Protein AF-A0A5N6T404-F1 (afdb_monomer_lite)

Organism: Aspergillus pseudotamarii (NCBI:txid132259)

Secondary structure (DSSP, 8-state):
-PPP--S-SEEEEEETTEEEEEEEEEEEEEE-TT---SSSEEEEEEEEEEE-SEEE-TT-EEEEEEEEEEE-TTEEEE-PPPPPPP--STTPPPPPPPPP-EEEEEEEE--HHHHHTEEEE-PPPPPPPPPP--STTPPPPPPPPPPPPPP-

Radius of gyration: 20.16 Å; chains: 1; bounding box: 41×34×70 Å

pLDDT: mean 90.78, std 12.77, range [38.38, 98.25]

Sequence (152 aa):
MPAHIPSGTFQQHTINDVLLILNASDETYSINEKFGFSTSVGLVYVEKLKLEGSITLRGKKLGIFCTEVDIAPDTTIDVSGTQGEPGLGEGTDGGDGGNAGELWMFVQRATASSLESLHIRAYGGDGGRGGDATASSGTGGKGGNGGNGGIK

Structure (mmCIF, N/CA/C/O backbone):
data_AF-A0A5N6T404-F1
#
_entry.id   AF-A0A5N6T404-F1
#
loop_
_atom_site.group_PDB
_atom_site.id
_atom_sit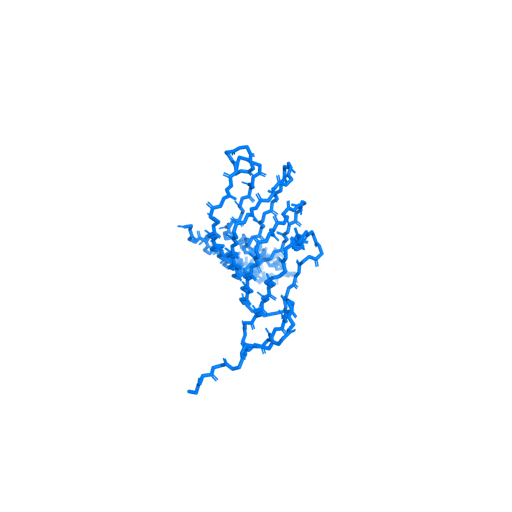e.type_symbol
_atom_site.label_atom_id
_atom_site.label_alt_id
_atom_site.label_comp_id
_atom_site.label_asym_id
_atom_site.label_entity_id
_atom_site.label_seq_id
_atom_site.pdbx_PDB_ins_code
_atom_site.Cartn_x
_atom_site.Cartn_y
_atom_site.Cartn_z
_atom_site.occupancy
_atom_site.B_iso_or_equiv
_atom_site.auth_seq_id
_atom_site.auth_comp_id
_atom_site.auth_asym_id
_atom_site.auth_atom_id
_atom_site.pdbx_PDB_model_num
ATOM 1 N N . MET A 1 1 ? 6.420 -23.937 21.367 1.00 39.28 1 MET A N 1
ATOM 2 C CA . MET A 1 1 ? 6.758 -23.032 22.487 1.00 39.28 1 MET A CA 1
ATOM 3 C C . MET A 1 1 ? 5.635 -22.013 22.593 1.00 39.28 1 MET A C 1
ATOM 5 O O . MET A 1 1 ? 5.251 -21.515 21.541 1.00 39.28 1 MET A O 1
ATOM 9 N N . PRO A 1 2 ? 5.055 -21.745 23.771 1.00 38.38 2 PRO A N 1
ATOM 10 C CA . PRO A 1 2 ? 4.049 -20.699 23.884 1.00 38.38 2 PRO A CA 1
ATOM 11 C C . PRO A 1 2 ? 4.741 -19.343 23.726 1.00 38.38 2 PRO A C 1
ATOM 13 O O . PRO A 1 2 ? 5.737 -19.074 24.397 1.00 38.38 2 PRO A O 1
ATOM 16 N N . ALA A 1 3 ? 4.251 -18.523 22.797 1.00 43.41 3 ALA A N 1
ATOM 17 C CA . ALA A 1 3 ? 4.722 -17.158 22.633 1.00 43.41 3 ALA A CA 1
ATOM 18 C C . ALA A 1 3 ? 4.377 -16.379 23.909 1.00 43.41 3 ALA A C 1
ATOM 20 O O . ALA A 1 3 ? 3.210 -16.267 24.283 1.00 43.41 3 ALA A O 1
ATOM 21 N N . HIS A 1 4 ? 5.404 -15.891 24.602 1.00 44.62 4 HIS A N 1
ATOM 22 C CA . HIS A 1 4 ? 5.250 -14.882 25.641 1.00 44.62 4 HIS A CA 1
ATOM 23 C C . HIS A 1 4 ? 4.532 -13.693 25.002 1.00 44.62 4 HIS A C 1
ATOM 25 O O . HIS A 1 4 ? 5.067 -13.151 24.043 1.00 44.62 4 HIS A O 1
ATOM 31 N N . ILE A 1 5 ? 3.329 -13.343 25.471 1.00 50.69 5 ILE A N 1
ATOM 32 C CA . ILE A 1 5 ? 2.644 -12.106 25.077 1.00 50.69 5 ILE A CA 1
ATOM 33 C C . ILE A 1 5 ? 3.256 -11.001 25.947 1.00 50.69 5 ILE A C 1
ATOM 35 O O . ILE A 1 5 ? 3.019 -11.004 27.158 1.00 50.69 5 ILE A O 1
ATOM 39 N N . PRO A 1 6 ? 4.100 -10.112 25.395 1.00 52.53 6 PRO A N 1
ATOM 40 C CA . PRO A 1 6 ? 4.802 -9.126 26.210 1.00 52.53 6 PRO A CA 1
ATOM 41 C C . PRO A 1 6 ? 3.832 -8.087 26.781 1.00 52.53 6 PRO A C 1
ATOM 43 O O . PRO A 1 6 ? 2.830 -7.748 26.157 1.00 52.53 6 PRO A O 1
ATOM 46 N N . SER A 1 7 ? 4.158 -7.545 27.954 1.00 51.84 7 SER A N 1
ATOM 47 C CA . SER A 1 7 ? 3.341 -6.610 28.745 1.00 51.84 7 SER A CA 1
ATOM 48 C C . SER A 1 7 ? 3.250 -5.179 28.181 1.00 51.84 7 SER A C 1
ATOM 50 O O . SER A 1 7 ? 3.038 -4.233 28.937 1.00 51.84 7 SER A O 1
ATOM 52 N N . GLY A 1 8 ? 3.457 -5.000 26.876 1.00 59.31 8 GLY A N 1
ATOM 53 C CA . GLY A 1 8 ? 3.301 -3.726 26.176 1.00 59.31 8 GLY A CA 1
ATOM 54 C C . GLY A 1 8 ? 2.046 -3.757 25.316 1.00 59.31 8 GLY A C 1
ATOM 55 O O . GLY A 1 8 ? 1.836 -4.724 24.584 1.00 59.31 8 GLY A O 1
ATOM 56 N N . THR A 1 9 ? 1.228 -2.707 25.394 1.00 79.69 9 THR A N 1
ATOM 57 C CA . THR A 1 9 ? 0.026 -2.582 24.563 1.00 79.69 9 THR A CA 1
ATOM 58 C C . THR A 1 9 ? 0.369 -2.414 23.086 1.00 79.69 9 THR A C 1
ATOM 60 O O . THR A 1 9 ? -0.395 -2.890 22.264 1.00 79.69 9 THR A O 1
ATOM 63 N N . PHE A 1 10 ? 1.533 -1.846 22.747 1.00 89.31 10 PHE A N 1
ATOM 64 C CA . PHE A 1 10 ? 2.037 -1.723 21.377 1.00 89.31 10 PHE A CA 1
ATOM 65 C C . PHE A 1 10 ? 3.341 -2.500 21.171 1.00 89.31 10 PHE A C 1
ATOM 67 O O . PHE A 1 10 ? 4.270 -2.398 21.977 1.00 89.31 10 PHE A O 1
ATOM 74 N N . GLN A 1 11 ? 3.438 -3.229 20.060 1.00 90.94 11 GLN A N 1
ATOM 75 C CA . GLN A 1 11 ? 4.647 -3.912 19.614 1.00 90.94 11 GLN A CA 1
ATOM 76 C C . GLN A 1 11 ? 4.786 -3.874 18.100 1.00 90.94 11 GLN A C 1
ATOM 78 O O . GLN A 1 11 ? 3.810 -3.961 17.358 1.00 90.94 11 GLN A O 1
ATOM 83 N N . GLN A 1 12 ? 6.037 -3.830 17.658 1.00 93.81 12 GLN A N 1
ATOM 84 C CA . GLN A 1 12 ? 6.406 -3.916 16.258 1.00 93.81 12 GLN A CA 1
ATOM 85 C C . GLN A 1 12 ? 7.564 -4.898 16.111 1.00 93.81 12 GLN A C 1
ATOM 87 O O . GLN A 1 12 ? 8.596 -4.748 16.764 1.00 93.81 12 GLN A O 1
ATOM 92 N N . HIS A 1 13 ? 7.394 -5.887 15.239 1.00 94.94 13 HIS A N 1
ATOM 93 C CA . HIS A 1 13 ? 8.398 -6.907 14.956 1.00 94.94 13 HIS A CA 1
ATOM 94 C C . HIS A 1 13 ? 8.581 -7.049 13.455 1.00 94.94 13 HIS A C 1
ATOM 96 O O . HIS A 1 13 ? 7.607 -7.072 12.709 1.00 94.94 13 HIS A O 1
ATOM 102 N N . THR A 1 14 ? 9.823 -7.212 13.020 1.00 96.56 14 THR A N 1
ATOM 103 C CA . THR A 1 14 ? 10.121 -7.657 11.660 1.00 96.56 14 THR A CA 1
ATOM 104 C C . THR A 1 14 ? 10.608 -9.093 11.739 1.00 96.56 14 THR A C 1
ATOM 106 O O . THR A 1 14 ? 11.612 -9.371 12.394 1.00 96.56 14 THR A O 1
ATOM 109 N N . ILE A 1 15 ? 9.889 -10.009 11.095 1.00 93.00 15 ILE A N 1
ATOM 110 C CA . ILE A 1 15 ? 10.236 -11.430 11.050 1.00 93.00 15 ILE A CA 1
ATOM 111 C C . ILE A 1 15 ? 10.321 -11.828 9.583 1.00 93.00 15 ILE A C 1
ATOM 113 O O . ILE A 1 15 ? 9.317 -11.827 8.873 1.00 93.00 15 ILE A O 1
ATOM 117 N N . ASN A 1 16 ? 11.525 -12.183 9.133 1.00 94.06 16 ASN A N 1
ATOM 118 C CA . ASN A 1 16 ? 11.824 -12.388 7.716 1.00 94.06 16 ASN A CA 1
ATOM 119 C C . ASN A 1 16 ? 11.414 -11.149 6.898 1.00 94.06 16 ASN A C 1
ATOM 121 O O . ASN A 1 16 ? 11.849 -10.040 7.193 1.00 94.06 16 ASN A O 1
ATOM 125 N N . ASP A 1 17 ? 10.553 -11.342 5.903 1.00 96.62 17 ASP A N 1
ATOM 126 C CA . ASP A 1 17 ? 10.040 -10.305 5.012 1.00 96.62 17 ASP A CA 1
ATOM 127 C C . ASP A 1 17 ? 8.604 -9.873 5.378 1.00 96.62 17 ASP A C 1
ATOM 129 O O . ASP A 1 17 ? 7.768 -9.570 4.522 1.00 96.62 17 ASP A O 1
ATOM 133 N N . VAL A 1 18 ? 8.299 -9.891 6.680 1.00 97.81 18 VAL A N 1
ATOM 134 C CA . VAL A 1 18 ? 7.002 -9.502 7.245 1.00 97.81 18 VAL A CA 1
ATOM 135 C C . VAL A 1 18 ? 7.209 -8.500 8.375 1.00 97.81 18 VAL A C 1
ATOM 137 O O . VAL A 1 18 ? 7.925 -8.776 9.339 1.00 97.81 18 VAL A O 1
ATOM 140 N N . LEU A 1 19 ? 6.540 -7.354 8.276 1.00 98.06 19 LEU A N 1
ATOM 141 C CA . LEU A 1 19 ? 6.331 -6.433 9.383 1.00 98.06 19 LEU A CA 1
ATOM 142 C C . LEU A 1 19 ? 5.052 -6.841 10.116 1.00 98.06 19 LEU A C 1
ATOM 144 O O . LEU A 1 19 ? 3.993 -6.939 9.503 1.00 98.06 19 LEU A O 1
ATOM 148 N N . LEU A 1 20 ? 5.143 -7.044 11.424 1.00 97.44 20 LEU A N 1
ATOM 149 C CA . LEU A 1 20 ? 4.020 -7.313 12.310 1.00 97.44 20 LEU A CA 1
ATOM 150 C C . LEU A 1 20 ? 3.861 -6.150 13.292 1.00 97.44 20 LEU A C 1
ATOM 152 O O . LEU A 1 20 ? 4.782 -5.851 14.051 1.00 97.44 20 LEU A O 1
ATOM 156 N N . ILE A 1 21 ? 2.686 -5.529 13.295 1.00 96.25 21 ILE A N 1
ATOM 157 C CA . ILE A 1 21 ? 2.284 -4.483 14.236 1.00 96.25 21 ILE A CA 1
ATOM 158 C C . ILE A 1 21 ? 1.145 -5.034 15.087 1.00 96.25 21 ILE A C 1
ATOM 160 O O . ILE A 1 21 ? 0.123 -5.463 14.553 1.00 96.25 21 ILE A O 1
ATOM 164 N N . LEU A 1 22 ? 1.327 -5.020 16.404 1.00 95.12 22 LEU A N 1
ATOM 165 C CA . LEU A 1 22 ? 0.333 -5.434 17.388 1.00 95.12 22 LEU A CA 1
ATOM 166 C C . LEU A 1 22 ? 0.026 -4.234 18.287 1.00 95.12 22 LEU A C 1
ATOM 168 O O . LEU A 1 22 ? 0.940 -3.717 18.926 1.00 95.12 22 LEU A O 1
ATOM 172 N N . ASN A 1 23 ? -1.230 -3.798 18.358 1.00 91.94 23 ASN A N 1
ATOM 173 C CA . ASN A 1 23 ? -1.674 -2.785 19.312 1.00 91.94 23 ASN A CA 1
ATOM 174 C C . ASN A 1 23 ? -2.960 -3.206 20.037 1.00 91.94 23 ASN A C 1
ATOM 176 O O . ASN A 1 23 ? -4.061 -3.042 19.522 1.00 91.94 23 ASN A O 1
ATOM 180 N N . ALA A 1 24 ? -2.814 -3.719 21.252 1.00 87.94 24 ALA A N 1
ATOM 181 C CA . ALA A 1 24 ? -3.915 -4.088 22.133 1.00 87.94 24 ALA A CA 1
ATOM 182 C C . ALA A 1 24 ? -4.382 -2.928 23.041 1.00 87.94 24 ALA A C 1
ATOM 184 O O . ALA A 1 24 ? -5.097 -3.176 24.010 1.00 87.94 24 ALA A O 1
ATOM 185 N N . SER A 1 25 ? -3.941 -1.681 22.810 1.00 87.12 25 SER A N 1
ATOM 186 C CA . SER A 1 25 ? -4.469 -0.530 23.555 1.00 87.12 25 SER A CA 1
ATOM 187 C C . SER A 1 25 ? -5.859 -0.124 23.062 1.00 87.12 25 SER A C 1
ATOM 189 O O . SER A 1 25 ? -6.205 -0.312 21.899 1.00 87.12 25 SER A O 1
ATOM 191 N N . ASP A 1 26 ? -6.624 0.537 23.933 1.00 84.75 26 ASP A N 1
ATOM 192 C CA . ASP A 1 26 ? -7.871 1.220 23.560 1.00 84.75 26 ASP A CA 1
ATOM 193 C C . ASP A 1 26 ? -7.640 2.533 22.787 1.00 84.75 26 ASP A C 1
ATOM 195 O O . ASP A 1 26 ? -8.610 3.219 22.429 1.00 84.75 26 ASP A O 1
ATOM 199 N N . GLU A 1 27 ? -6.377 2.911 22.562 1.00 88.88 27 GLU A N 1
ATOM 200 C CA . GLU A 1 27 ? -6.002 4.100 21.804 1.00 88.88 27 GLU A CA 1
ATOM 201 C C . GLU A 1 27 ? -6.101 3.833 20.303 1.00 88.88 27 GLU A C 1
ATOM 203 O O . GLU A 1 27 ? -5.850 2.735 19.809 1.00 88.88 27 GLU A O 1
ATOM 208 N N . THR A 1 28 ? -6.459 4.870 19.553 1.00 92.94 28 THR A N 1
ATOM 209 C CA . THR A 1 28 ? -6.589 4.767 18.100 1.00 92.94 28 THR A CA 1
ATOM 210 C C . THR A 1 28 ? -5.216 4.720 17.440 1.00 92.94 28 THR A C 1
ATOM 212 O O . THR A 1 28 ? -4.448 5.679 17.511 1.00 92.94 28 THR A O 1
ATOM 215 N N . TYR A 1 29 ? -4.924 3.626 16.744 1.00 95.50 29 TYR A N 1
ATOM 216 C CA . TYR A 1 29 ? -3.768 3.535 15.861 1.00 95.50 29 TYR A CA 1
ATOM 217 C C . TYR A 1 29 ? -4.091 4.210 14.526 1.00 95.50 29 TYR A C 1
ATOM 219 O O . TYR A 1 29 ? -5.139 3.942 13.948 1.00 95.50 29 TYR A O 1
ATOM 227 N N . SER A 1 30 ? -3.218 5.086 14.029 1.00 95.94 30 SER A N 1
ATOM 228 C CA . SER A 1 30 ? -3.461 5.823 12.780 1.00 95.94 30 SER A CA 1
ATOM 229 C C . SER A 1 30 ? -2.545 5.332 11.662 1.00 95.94 30 SER A C 1
ATOM 231 O O . SER A 1 30 ? -1.327 5.274 11.836 1.00 9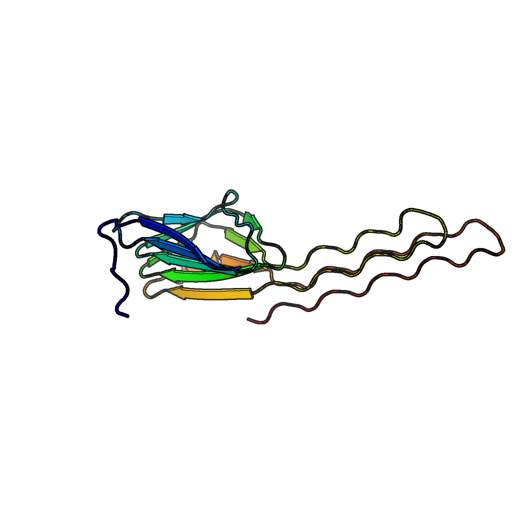5.94 30 SER A O 1
ATOM 233 N N . ILE A 1 31 ? -3.129 5.020 10.506 1.00 97.31 31 ILE A N 1
ATOM 234 C CA . ILE A 1 31 ? -2.420 4.759 9.250 1.00 97.31 31 ILE A CA 1
ATOM 235 C C . ILE A 1 31 ? -2.778 5.888 8.283 1.00 97.31 31 ILE A C 1
ATOM 237 O O . ILE A 1 31 ? -3.952 6.117 7.995 1.00 97.31 31 ILE A O 1
ATOM 241 N N . ASN A 1 32 ? -1.753 6.574 7.783 1.00 97.19 32 ASN A N 1
ATOM 242 C CA . ASN A 1 32 ? -1.890 7.706 6.871 1.00 97.19 32 ASN A CA 1
ATOM 243 C C . ASN A 1 32 ? -0.788 7.719 5.804 1.00 97.19 32 ASN A C 1
ATOM 245 O O . ASN A 1 32 ? -0.065 6.734 5.649 1.00 97.19 32 ASN A O 1
ATOM 249 N N . GLU A 1 33 ? -0.621 8.822 5.074 1.00 96.19 33 GLU A N 1
ATOM 250 C CA . GLU A 1 33 ? 0.353 8.947 3.982 1.00 96.19 33 GLU A CA 1
ATOM 251 C C . GLU A 1 33 ? 1.815 8.705 4.401 1.00 96.19 33 GLU A C 1
ATOM 253 O O . GLU A 1 33 ? 2.671 8.465 3.551 1.00 96.19 33 GLU A O 1
ATOM 258 N N . LYS A 1 34 ? 2.115 8.751 5.705 1.00 96.19 34 LYS A N 1
ATOM 259 C CA . LYS A 1 34 ? 3.451 8.472 6.252 1.00 96.19 34 LYS A CA 1
ATOM 260 C C . LYS A 1 34 ? 3.662 6.997 6.576 1.00 96.19 34 LYS A C 1
ATOM 262 O O . LYS A 1 34 ? 4.785 6.600 6.887 1.00 96.19 34 LYS A O 1
ATOM 267 N N . PHE A 1 35 ? 2.604 6.191 6.549 1.00 96.62 35 PHE A N 1
ATOM 268 C CA . PHE A 1 35 ? 2.703 4.769 6.814 1.00 96.62 35 PHE A CA 1
ATOM 269 C C . PHE A 1 35 ? 3.399 4.060 5.652 1.00 96.62 35 PHE A C 1
ATOM 271 O O . PHE A 1 35 ? 2.968 4.120 4.502 1.00 96.62 35 PHE A O 1
ATOM 278 N N . GLY A 1 36 ? 4.468 3.343 5.975 1.00 95.62 36 GLY A N 1
ATOM 279 C CA . GLY A 1 36 ? 5.238 2.568 5.020 1.00 95.62 36 GLY A CA 1
ATOM 280 C C . GLY A 1 36 ? 6.101 1.540 5.732 1.00 95.62 36 GLY A C 1
ATOM 281 O O . GLY A 1 36 ? 6.399 1.663 6.920 1.00 95.62 36 GLY A O 1
ATOM 282 N N . PHE A 1 37 ? 6.499 0.508 4.998 1.00 96.88 37 PHE A N 1
ATOM 283 C CA . PHE A 1 37 ? 7.352 -0.554 5.514 1.00 96.88 37 PHE A CA 1
ATOM 284 C C . PHE A 1 37 ? 8.269 -1.101 4.422 1.00 96.88 37 PHE A C 1
ATOM 286 O O . PHE A 1 37 ? 7.918 -1.121 3.239 1.00 96.88 37 PHE A O 1
ATOM 293 N N . SER A 1 38 ? 9.472 -1.523 4.812 1.00 96.06 38 SER A N 1
ATOM 294 C CA . SER A 1 38 ? 10.488 -2.019 3.877 1.00 96.06 38 SER A CA 1
ATOM 295 C C . SER A 1 38 ? 10.220 -3.448 3.407 1.00 96.06 38 SER A C 1
ATOM 297 O O . SER A 1 38 ? 10.570 -3.775 2.277 1.00 96.06 38 SER A O 1
ATOM 299 N N . THR A 1 39 ? 9.547 -4.261 4.221 1.00 97.62 39 THR A N 1
ATOM 300 C CA . THR A 1 39 ? 9.188 -5.653 3.918 1.00 97.62 39 THR A CA 1
ATOM 301 C C . THR A 1 39 ? 8.173 -5.777 2.778 1.00 97.62 39 THR A C 1
ATOM 303 O O . THR A 1 39 ? 7.502 -4.805 2.413 1.00 97.62 39 THR A O 1
ATOM 306 N N . SER A 1 40 ? 8.023 -6.972 2.206 1.00 97.06 40 SER A N 1
ATOM 307 C CA . SER A 1 40 ? 6.983 -7.254 1.204 1.00 97.06 40 SER A CA 1
ATOM 308 C C . SER A 1 40 ? 5.583 -7.334 1.812 1.00 97.06 40 SER A C 1
ATOM 310 O O . SER A 1 40 ? 4.604 -7.012 1.136 1.00 97.06 40 SER A O 1
ATOM 312 N N . VAL A 1 41 ? 5.477 -7.736 3.084 1.00 98.25 41 VAL A N 1
ATOM 313 C CA . VAL A 1 41 ? 4.202 -7.876 3.803 1.00 98.25 41 VAL A CA 1
ATOM 314 C C . VAL A 1 41 ? 4.196 -7.014 5.063 1.00 98.25 41 VAL A C 1
ATOM 316 O O . VAL A 1 41 ? 5.176 -6.998 5.810 1.00 98.25 41 VAL A O 1
ATOM 319 N N . GLY A 1 42 ? 3.084 -6.330 5.315 1.00 98.25 42 GLY A N 1
ATOM 320 C CA . GLY A 1 42 ? 2.772 -5.669 6.578 1.00 98.25 42 GLY A CA 1
ATOM 321 C C . GLY A 1 42 ? 1.464 -6.212 7.141 1.00 98.25 42 GLY A C 1
ATOM 322 O O . GLY A 1 42 ? 0.466 -6.260 6.430 1.00 98.25 42 GLY A O 1
ATOM 323 N N . LEU A 1 43 ? 1.459 -6.634 8.401 1.00 98.25 43 LEU A N 1
ATOM 324 C CA . LEU A 1 43 ? 0.278 -7.115 9.111 1.00 98.25 43 LEU A CA 1
ATOM 325 C C . LEU A 1 43 ? 0.035 -6.231 10.332 1.00 98.25 43 LEU A C 1
ATOM 327 O O . LEU A 1 43 ? 0.907 -6.096 11.189 1.00 98.25 43 LEU A O 1
ATOM 331 N N . VAL A 1 44 ? -1.153 -5.643 10.406 1.00 98.00 44 VAL A N 1
ATOM 332 C CA . VAL A 1 44 ? -1.563 -4.701 11.443 1.00 98.00 44 VAL A CA 1
ATOM 333 C C . VAL A 1 44 ? -2.731 -5.300 12.215 1.00 98.00 44 VAL A C 1
ATOM 335 O O . VAL A 1 44 ? -3.818 -5.454 11.664 1.00 98.00 44 VAL A O 1
ATOM 338 N N . TYR A 1 45 ? -2.504 -5.628 13.484 1.00 97.19 45 TYR A N 1
ATOM 339 C CA . TYR A 1 45 ? -3.516 -6.124 14.414 1.00 97.19 45 TYR A CA 1
ATOM 340 C C . TYR A 1 45 ? -3.719 -5.095 15.519 1.00 97.19 45 TYR A C 1
ATOM 342 O O . TYR A 1 45 ? -2.832 -4.923 16.356 1.00 97.19 45 TYR A O 1
ATOM 350 N N . VAL A 1 46 ? -4.853 -4.396 15.521 1.00 95.94 46 VAL A N 1
ATOM 351 C CA . VAL A 1 46 ? -5.117 -3.308 16.476 1.00 95.94 46 VAL A CA 1
ATOM 352 C C . VAL A 1 46 ? -6.560 -3.311 16.964 1.00 95.94 46 VAL A C 1
ATOM 354 O O . VAL A 1 46 ? -7.444 -3.717 16.225 1.00 95.94 46 VAL A O 1
ATOM 357 N N . GLU A 1 47 ? -6.849 -2.818 18.166 1.00 94.56 47 GLU A N 1
ATOM 358 C CA . GLU A 1 47 ? -8.249 -2.702 18.609 1.00 94.56 47 GLU A CA 1
ATOM 359 C C . GLU A 1 47 ? -9.000 -1.606 17.840 1.00 94.56 47 GLU A C 1
ATOM 361 O O . GLU A 1 47 ? -10.040 -1.873 17.234 1.00 94.56 47 GLU A O 1
ATOM 366 N N . LYS A 1 48 ? -8.453 -0.384 17.801 1.00 94.75 48 LYS A N 1
ATOM 367 C CA . LYS A 1 48 ? -9.048 0.762 17.097 1.00 94.75 48 LYS A CA 1
ATOM 368 C C . LYS A 1 48 ? -8.105 1.308 16.038 1.00 94.75 48 LYS A C 1
ATOM 370 O O . LYS A 1 48 ? -6.951 1.624 16.333 1.00 94.75 48 LYS A O 1
ATOM 375 N N . LEU A 1 49 ? -8.612 1.464 14.822 1.00 96.56 49 LEU A N 1
ATOM 376 C CA . LEU A 1 49 ? -7.866 1.959 13.674 1.00 96.56 49 LEU A CA 1
ATOM 377 C C . LEU A 1 49 ? -8.500 3.233 13.118 1.00 96.56 49 LEU A C 1
ATOM 379 O O . LEU A 1 49 ? -9.710 3.287 12.923 1.00 96.56 49 LEU A O 1
ATOM 383 N N . LYS A 1 50 ? -7.669 4.217 12.782 1.00 96.88 50 LYS A N 1
ATOM 384 C CA . LYS A 1 50 ? -8.033 5.332 11.913 1.00 96.88 50 LYS A CA 1
ATOM 385 C C . LYS A 1 50 ? -7.261 5.238 10.602 1.00 96.88 50 LYS A C 1
ATOM 387 O O . LYS A 1 50 ? -6.032 5.158 10.615 1.00 96.88 50 LYS A O 1
ATOM 392 N N . LEU A 1 51 ? -7.983 5.258 9.487 1.00 97.69 51 LEU A N 1
ATOM 393 C CA . LEU A 1 51 ? -7.425 5.373 8.142 1.00 97.69 51 LEU A CA 1
ATOM 394 C C . LEU A 1 51 ? -7.686 6.782 7.610 1.00 97.69 51 LEU A C 1
ATOM 396 O O . LEU A 1 51 ? -8.822 7.255 7.655 1.00 97.69 51 LEU A O 1
ATOM 400 N N . GLU A 1 52 ? -6.650 7.451 7.109 1.00 97.38 52 GLU A N 1
ATOM 401 C CA . GLU A 1 52 ? -6.789 8.785 6.524 1.00 97.38 52 GLU A CA 1
ATOM 402 C C . GLU A 1 52 ? -5.796 9.035 5.383 1.00 97.38 52 GLU A C 1
ATOM 404 O O . GLU A 1 52 ? -4.674 8.532 5.383 1.00 97.38 52 GLU A O 1
ATOM 409 N N . GLY A 1 53 ? -6.207 9.838 4.403 1.00 96.81 53 GLY A N 1
ATOM 410 C CA . GLY A 1 53 ? -5.330 10.280 3.319 1.00 96.81 53 GLY A CA 1
ATOM 411 C C . GLY A 1 53 ? -5.028 9.205 2.270 1.00 96.81 53 GLY A C 1
ATOM 412 O O . GLY A 1 53 ? -5.820 8.295 2.023 1.00 96.81 53 GLY A O 1
ATOM 413 N N . SER A 1 54 ? -3.884 9.352 1.594 1.00 97.44 54 SER A N 1
ATOM 414 C CA . SER A 1 54 ? -3.464 8.488 0.482 1.00 97.44 54 SER A CA 1
ATOM 415 C C . SER A 1 54 ? -2.261 7.637 0.884 1.00 97.44 54 SER A C 1
ATOM 417 O O . SER A 1 54 ? -1.116 8.092 0.875 1.00 97.44 54 SER A O 1
ATOM 419 N N . ILE A 1 55 ? -2.528 6.383 1.234 1.00 98.06 55 ILE A N 1
ATOM 420 C CA . ILE A 1 55 ? -1.543 5.404 1.690 1.00 98.06 55 ILE A CA 1
ATOM 421 C C . ILE A 1 55 ? -1.020 4.649 0.466 1.00 98.06 55 ILE A C 1
ATOM 423 O O . ILE A 1 55 ? -1.759 3.896 -0.168 1.00 98.06 55 ILE A O 1
ATOM 427 N N . THR A 1 56 ? 0.253 4.847 0.114 1.00 97.81 56 THR A N 1
ATOM 428 C CA . THR A 1 56 ? 0.863 4.241 -1.084 1.00 97.81 56 THR A CA 1
ATOM 429 C C . THR A 1 56 ? 1.847 3.136 -0.708 1.00 97.81 56 THR A C 1
ATOM 431 O O . THR A 1 56 ? 2.887 3.388 -0.107 1.00 97.81 56 THR A O 1
ATOM 434 N N . LEU A 1 57 ? 1.540 1.906 -1.119 1.00 97.31 57 LEU A N 1
ATOM 435 C CA . LEU A 1 57 ? 2.269 0.679 -0.796 1.00 97.31 57 LEU A CA 1
ATOM 436 C C . LEU A 1 57 ? 2.447 -0.180 -2.059 1.00 97.31 57 LEU A C 1
ATOM 438 O O . LEU A 1 57 ? 2.024 -1.334 -2.111 1.00 97.31 57 LEU A O 1
ATOM 442 N N . ARG A 1 58 ? 3.046 0.404 -3.105 1.00 96.62 58 ARG A N 1
ATOM 443 C CA . ARG A 1 58 ? 3.132 -0.199 -4.448 1.00 96.62 58 ARG A CA 1
ATOM 444 C C . ARG A 1 58 ? 3.662 -1.635 -4.414 1.00 96.62 58 ARG A C 1
ATOM 446 O O . ARG A 1 58 ? 4.751 -1.871 -3.895 1.00 96.62 58 ARG A O 1
ATOM 453 N N . GLY A 1 59 ? 2.894 -2.578 -4.962 1.00 96.19 59 GLY A N 1
ATOM 454 C CA . GLY A 1 59 ? 3.257 -3.999 -5.036 1.00 96.19 59 GLY A CA 1
ATOM 455 C C . GLY A 1 59 ? 3.335 -4.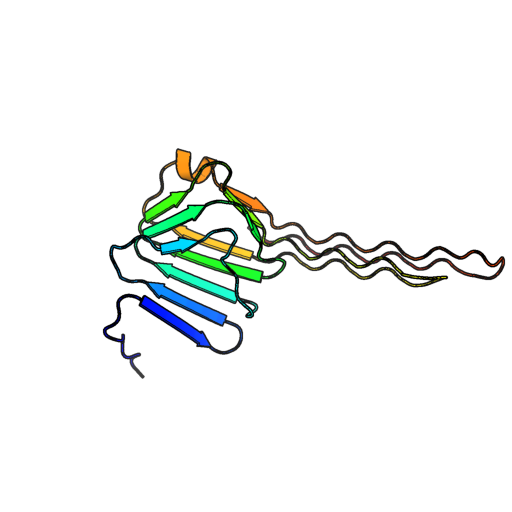740 -3.690 1.00 96.19 59 GLY A C 1
ATOM 456 O O . GLY A 1 59 ? 3.681 -5.920 -3.673 1.00 96.19 59 GLY A O 1
ATOM 457 N N . LYS A 1 60 ? 3.041 -4.086 -2.557 1.00 97.06 60 LYS A N 1
ATOM 458 C CA . LYS A 1 60 ? 3.158 -4.675 -1.212 1.00 97.06 60 LYS A CA 1
ATOM 459 C C . LYS A 1 60 ? 1.842 -5.283 -0.742 1.00 97.06 60 LYS A C 1
ATOM 461 O O . LYS A 1 60 ? 0.761 -4.879 -1.163 1.00 97.06 60 LYS A O 1
ATOM 466 N N . LYS A 1 61 ? 1.936 -6.233 0.187 1.00 97.75 61 LYS A N 1
ATOM 467 C CA . LYS A 1 61 ? 0.767 -6.851 0.820 1.00 97.75 61 LYS A CA 1
ATOM 468 C C . LYS A 1 61 ? 0.504 -6.216 2.176 1.00 97.75 61 LYS A C 1
ATOM 470 O O . LYS A 1 61 ? 1.414 -6.146 3.003 1.00 97.75 61 LYS A O 1
ATOM 475 N N . LEU A 1 62 ? -0.726 -5.782 2.412 1.00 98.00 62 LEU A N 1
ATOM 476 C CA . LEU A 1 62 ? -1.160 -5.205 3.678 1.00 98.00 62 LEU A CA 1
ATOM 477 C C . LEU A 1 62 ? -2.317 -6.025 4.254 1.00 98.00 62 LEU A C 1
ATOM 479 O O . LEU A 1 62 ? -3.352 -6.184 3.620 1.00 98.00 62 LEU A O 1
ATOM 483 N N . GLY A 1 63 ? -2.146 -6.530 5.470 1.00 98.00 63 GLY A N 1
ATOM 484 C CA . GLY A 1 63 ? -3.215 -7.091 6.286 1.00 98.00 63 GLY A CA 1
ATOM 485 C C . GLY A 1 63 ? -3.618 -6.109 7.380 1.00 98.00 63 GLY A C 1
ATOM 486 O O . GLY A 1 63 ? -2.758 -5.649 8.127 1.00 98.00 63 GLY A O 1
ATOM 487 N N . ILE A 1 64 ? -4.908 -5.812 7.496 1.00 97.81 64 ILE A N 1
ATOM 488 C CA . ILE A 1 64 ? -5.494 -4.972 8.541 1.00 97.81 64 ILE A CA 1
ATOM 489 C C . ILE A 1 64 ? -6.544 -5.791 9.288 1.00 97.81 64 ILE A C 1
ATOM 491 O O . ILE A 1 64 ? -7.525 -6.251 8.706 1.00 97.81 64 ILE A O 1
ATOM 495 N N . PHE A 1 65 ? -6.362 -5.935 10.593 1.00 97.62 65 PHE A N 1
ATOM 496 C CA . PHE A 1 65 ? -7.245 -6.690 11.468 1.00 97.62 65 PHE A CA 1
ATOM 497 C C . PHE A 1 65 ? -7.568 -5.820 12.675 1.00 97.62 65 PHE A C 1
ATOM 499 O O . PHE A 1 65 ? -6.680 -5.525 13.477 1.00 97.62 65 PHE A O 1
ATOM 506 N N . CYS A 1 66 ? -8.821 -5.382 12.791 1.00 96.44 66 CYS A N 1
ATOM 507 C CA . CYS A 1 66 ? -9.216 -4.541 13.912 1.00 96.44 66 CYS A CA 1
ATOM 508 C C . CYS A 1 66 ? -10.630 -4.766 14.430 1.00 96.44 66 CYS A C 1
ATOM 510 O O . CYS A 1 66 ? -11.485 -5.371 13.775 1.00 96.44 66 CYS A O 1
ATOM 512 N N . THR A 1 67 ? -10.865 -4.286 15.647 1.00 96.12 67 THR A N 1
ATOM 513 C CA . THR A 1 67 ? -12.189 -4.309 16.259 1.00 96.12 67 THR A CA 1
ATOM 514 C C . THR A 1 67 ? -13.036 -3.161 15.715 1.00 96.12 67 THR A C 1
ATOM 516 O O . THR A 1 67 ? -14.153 -3.406 15.266 1.00 96.12 67 THR A O 1
ATOM 519 N N . GLU A 1 68 ? -12.511 -1.935 15.686 1.00 95.50 68 GLU A N 1
ATOM 520 C CA . GLU A 1 68 ? -13.194 -0.743 15.165 1.00 95.50 68 GLU A CA 1
ATOM 521 C C . GLU A 1 68 ? -12.333 -0.015 14.134 1.00 95.50 68 GLU A C 1
ATOM 523 O O . GLU A 1 68 ? -11.133 0.171 14.349 1.00 95.50 68 GLU A O 1
ATOM 528 N N . VAL A 1 69 ? -12.959 0.445 13.048 1.00 96.62 69 VAL A N 1
ATOM 529 C CA . VAL A 1 69 ? -12.314 1.325 12.066 1.00 96.62 69 VAL A CA 1
ATOM 530 C C . VAL A 1 69 ? -13.078 2.637 11.915 1.00 96.62 69 VAL A C 1
ATOM 532 O O . VAL A 1 69 ? -14.293 2.644 11.709 1.00 96.62 69 VAL A O 1
ATOM 535 N N . ASP A 1 70 ? -12.342 3.740 11.972 1.00 95.69 70 ASP A N 1
ATOM 536 C CA . ASP A 1 70 ? -12.757 5.049 11.482 1.00 95.69 70 ASP A CA 1
ATOM 537 C C . ASP A 1 70 ? -12.001 5.348 10.181 1.00 95.69 70 ASP A C 1
ATOM 539 O O . ASP A 1 70 ? -10.782 5.187 10.104 1.00 95.69 70 ASP A O 1
ATOM 543 N N . ILE A 1 71 ? -12.723 5.739 9.135 1.00 97.31 71 ILE A N 1
ATOM 544 C CA . ILE A 1 71 ? -12.155 5.996 7.808 1.00 97.31 71 ILE A CA 1
ATOM 545 C C . ILE A 1 71 ? -12.522 7.421 7.437 1.00 97.31 71 ILE A C 1
ATOM 547 O O . ILE A 1 71 ? -13.703 7.740 7.283 1.00 97.31 71 ILE A O 1
ATOM 551 N N . ALA A 1 72 ? -11.508 8.272 7.300 1.00 96.19 72 ALA A N 1
ATOM 552 C CA . ALA A 1 72 ? -11.705 9.642 6.864 1.00 96.19 72 ALA A CA 1
ATOM 553 C C . ALA A 1 72 ? -12.225 9.678 5.410 1.00 96.19 72 ALA A C 1
ATOM 555 O O . ALA A 1 72 ? -11.915 8.773 4.626 1.00 96.19 72 ALA A O 1
ATOM 556 N N . PRO A 1 73 ? -12.975 10.721 5.017 1.00 94.94 73 PRO A N 1
ATOM 557 C CA . PRO A 1 73 ? -13.398 10.904 3.630 1.00 94.94 73 PRO A CA 1
ATOM 558 C C . PRO A 1 73 ? -12.227 10.839 2.639 1.00 94.94 73 PRO A C 1
ATOM 560 O O . PRO A 1 73 ? -11.116 11.264 2.961 1.00 94.94 73 PRO A O 1
ATOM 563 N N . ASP A 1 74 ? -12.492 10.319 1.438 1.00 93.62 74 ASP A N 1
ATOM 564 C CA . ASP A 1 74 ? -11.537 10.211 0.322 1.00 93.62 74 ASP A CA 1
ATOM 565 C C . ASP A 1 74 ? -10.249 9.418 0.640 1.00 93.62 74 ASP A C 1
ATOM 567 O O . ASP A 1 74 ? -9.208 9.587 -0.008 1.00 93.62 74 ASP A O 1
ATOM 571 N N . THR A 1 75 ? -10.302 8.513 1.622 1.00 97.25 75 THR A N 1
ATOM 572 C CA . THR A 1 75 ? -9.148 7.691 2.000 1.00 97.25 75 THR A CA 1
ATOM 573 C C . THR A 1 75 ? -8.838 6.668 0.915 1.00 97.25 75 THR A C 1
ATOM 575 O O . THR A 1 75 ? -9.699 5.895 0.497 1.00 97.25 75 THR A O 1
ATOM 578 N N . THR A 1 76 ? -7.581 6.619 0.475 1.00 98.00 76 THR A N 1
ATOM 579 C CA . THR A 1 76 ? -7.113 5.676 -0.546 1.00 98.00 76 THR A CA 1
ATOM 580 C C . THR A 1 76 ? -6.012 4.778 0.002 1.00 98.00 76 THR A C 1
ATOM 582 O O . THR A 1 76 ? -5.018 5.266 0.532 1.00 98.00 76 THR A O 1
ATOM 585 N N . ILE A 1 77 ? -6.146 3.467 -0.204 1.00 97.94 77 ILE A N 1
ATOM 586 C CA . ILE A 1 77 ? -5.048 2.504 -0.073 1.00 97.94 77 ILE A CA 1
ATOM 587 C C . ILE A 1 77 ? -4.653 2.055 -1.481 1.00 97.94 77 ILE A C 1
ATOM 589 O O . ILE A 1 77 ? -5.430 1.400 -2.180 1.00 97.94 77 ILE A O 1
ATOM 593 N N . ASP A 1 78 ? -3.447 2.425 -1.905 1.00 97.69 78 ASP A N 1
ATOM 594 C CA . ASP A 1 78 ? -2.903 2.106 -3.223 1.00 97.69 78 ASP A CA 1
ATOM 595 C C . ASP A 1 78 ? -1.781 1.071 -3.113 1.00 97.69 78 ASP A C 1
ATOM 597 O O . ASP A 1 78 ? -0.634 1.394 -2.797 1.00 97.69 78 ASP A O 1
ATOM 601 N N . VAL A 1 79 ? -2.126 -0.182 -3.400 1.00 97.69 79 VAL A N 1
ATOM 602 C CA . VAL A 1 79 ? -1.195 -1.311 -3.509 1.00 97.69 79 VAL A CA 1
ATOM 603 C C . VAL A 1 79 ? -0.857 -1.632 -4.967 1.00 97.69 79 VAL A C 1
ATOM 605 O O . VAL A 1 79 ? -0.286 -2.680 -5.246 1.00 97.69 79 VAL A O 1
ATOM 608 N N . SER A 1 80 ? -1.191 -0.765 -5.926 1.00 97.94 80 SER A N 1
ATOM 609 C CA . SER A 1 80 ? -0.979 -1.042 -7.354 1.00 97.94 80 SER A CA 1
ATOM 610 C C . SER A 1 80 ? 0.500 -1.258 -7.694 1.00 97.94 80 SER A C 1
ATOM 612 O O . SER A 1 80 ? 1.397 -0.835 -6.964 1.00 97.94 80 SER A O 1
ATOM 614 N N . GLY A 1 81 ? 0.764 -1.898 -8.825 1.00 97.31 81 GLY A N 1
ATOM 615 C CA . GLY A 1 81 ? 2.110 -2.128 -9.325 1.00 97.31 81 GLY A CA 1
ATOM 616 C C . GLY A 1 81 ? 2.875 -0.845 -9.640 1.00 97.31 81 GLY A C 1
ATOM 617 O O . GLY A 1 81 ? 2.295 0.228 -9.833 1.00 97.31 81 GLY A O 1
ATOM 618 N N . THR A 1 82 ? 4.201 -0.954 -9.677 1.00 96.94 82 THR A N 1
ATOM 619 C CA . THR A 1 82 ? 5.089 0.111 -10.159 1.00 96.94 82 THR A CA 1
ATOM 620 C C . THR A 1 82 ? 4.989 0.237 -11.673 1.00 96.94 82 THR A C 1
ATOM 622 O O . THR A 1 82 ? 4.825 -0.764 -12.363 1.00 96.94 82 THR A O 1
ATOM 625 N N . GLN A 1 83 ? 5.111 1.447 -12.207 1.00 97.00 83 GLN A N 1
ATOM 626 C CA . GLN A 1 83 ? 5.191 1.628 -13.656 1.00 97.00 83 GLN A CA 1
ATOM 627 C C . GLN A 1 83 ? 6.551 1.151 -14.172 1.00 97.00 83 GLN A C 1
ATOM 629 O O . GLN A 1 83 ? 7.562 1.311 -13.490 1.00 97.00 83 GLN A O 1
ATOM 634 N N . GLY A 1 84 ? 6.553 0.548 -15.356 1.00 96.88 84 GLY A N 1
ATOM 635 C CA . GLY A 1 84 ? 7.768 0.177 -16.060 1.00 96.88 84 GLY A CA 1
ATOM 636 C C . GLY A 1 84 ? 8.498 1.413 -16.578 1.00 96.88 84 GLY A C 1
ATOM 637 O O . GLY A 1 84 ? 7.885 2.323 -17.140 1.00 96.88 84 GLY A O 1
ATOM 638 N N . GLU A 1 85 ? 9.814 1.446 -16.390 1.00 96.31 85 GLU A N 1
ATOM 639 C CA . GLU A 1 85 ? 10.645 2.563 -16.841 1.00 96.31 85 GLU A CA 1
ATOM 640 C C . GLU A 1 85 ? 10.681 2.646 -18.375 1.00 96.31 85 GLU A C 1
ATOM 642 O O . GLU A 1 85 ? 10.708 1.615 -19.053 1.00 96.31 85 GLU A O 1
ATOM 647 N N . PRO A 1 86 ? 10.696 3.849 -18.965 1.00 94.75 86 PRO A N 1
ATOM 648 C CA . PRO A 1 86 ? 10.877 3.986 -20.401 1.00 94.75 86 PRO A CA 1
ATOM 649 C C . PRO A 1 86 ? 12.299 3.582 -20.820 1.00 94.75 86 PRO A C 1
ATOM 651 O O . PRO A 1 86 ? 13.264 3.807 -20.090 1.00 94.75 86 PRO A O 1
ATOM 654 N N . GLY A 1 87 ? 12.440 3.054 -22.035 1.00 92.50 87 GLY A N 1
ATOM 655 C CA . GLY A 1 87 ? 13.740 2.866 -22.670 1.00 92.50 87 GLY A CA 1
ATOM 656 C C . GLY A 1 87 ? 14.420 4.218 -22.909 1.00 92.50 87 GLY A C 1
ATOM 657 O O . GLY A 1 87 ? 13.918 5.055 -23.664 1.00 92.50 87 GLY A O 1
ATOM 658 N N . LEU A 1 88 ? 15.558 4.452 -22.252 1.00 85.81 88 LEU A N 1
ATOM 659 C CA . LEU A 1 88 ? 16.328 5.693 -22.361 1.00 85.81 88 LEU A CA 1
ATOM 660 C C . LEU A 1 88 ? 17.459 5.538 -23.387 1.00 85.81 88 LEU A C 1
ATOM 662 O O . LEU A 1 88 ? 18.616 5.319 -23.029 1.00 85.81 88 LEU A O 1
ATOM 666 N N . GLY A 1 89 ? 17.129 5.662 -24.672 1.00 81.69 89 GLY A N 1
ATOM 667 C CA . GLY A 1 89 ? 18.110 5.687 -25.760 1.00 81.69 89 GLY A CA 1
ATOM 668 C C . GLY A 1 89 ? 17.742 4.809 -26.949 1.00 81.69 89 GLY A C 1
ATOM 669 O O . GLY A 1 89 ? 16.738 4.094 -26.930 1.00 81.69 89 GLY A O 1
ATOM 670 N N . GLU A 1 90 ? 18.575 4.870 -27.988 1.00 85.12 90 GLU A N 1
ATOM 671 C CA . GLU A 1 90 ? 18.267 4.200 -29.247 1.00 85.12 90 GLU A CA 1
ATOM 672 C C . GLU A 1 90 ? 18.155 2.687 -29.107 1.00 85.12 90 GLU A C 1
ATOM 674 O O . GLU A 1 90 ? 19.095 2.020 -28.677 1.00 85.12 90 GLU A O 1
ATOM 679 N N . GLY A 1 91 ? 16.991 2.152 -29.481 1.00 84.06 91 GLY A N 1
ATOM 680 C CA . GLY A 1 91 ? 16.734 0.713 -29.454 1.00 84.06 91 GLY A CA 1
ATOM 681 C C . GLY A 1 91 ? 16.672 0.098 -28.052 1.00 84.06 91 GLY A C 1
ATOM 682 O O . GLY A 1 91 ? 16.742 -1.122 -27.927 1.00 84.06 91 GLY A O 1
ATOM 683 N N . THR A 1 92 ? 16.564 0.911 -26.997 1.00 92.44 92 THR A N 1
ATOM 684 C CA . THR A 1 92 ? 16.456 0.410 -25.618 1.00 92.44 92 THR A CA 1
ATOM 685 C C . THR A 1 92 ? 15.038 -0.058 -25.308 1.00 92.44 92 THR A C 1
ATOM 687 O O . THR A 1 92 ? 14.070 0.651 -25.574 1.00 92.44 92 THR A O 1
ATOM 690 N N . ASP A 1 93 ? 14.900 -1.255 -24.745 1.00 94.81 93 ASP A N 1
ATOM 691 C CA . ASP A 1 93 ? 13.595 -1.790 -24.352 1.00 94.81 93 ASP A CA 1
ATOM 692 C C . ASP A 1 93 ? 13.043 -1.048 -23.122 1.00 94.81 93 ASP A C 1
ATOM 694 O O . ASP A 1 93 ? 13.791 -0.634 -22.232 1.00 94.81 93 ASP A O 1
ATOM 698 N N . GLY A 1 94 ? 11.721 -0.885 -23.076 1.00 96.62 94 GLY A N 1
ATOM 699 C CA . GLY A 1 94 ? 11.014 -0.428 -21.886 1.00 96.62 94 GLY A CA 1
ATOM 700 C C . GLY A 1 94 ? 10.978 -1.518 -20.813 1.00 96.62 94 GLY A C 1
ATOM 701 O O . GLY A 1 94 ? 10.922 -2.708 -21.119 1.00 96.62 94 GLY A O 1
ATOM 702 N N . GLY A 1 95 ? 10.997 -1.111 -19.547 1.00 97.50 95 GLY A N 1
ATOM 703 C CA . GLY A 1 95 ? 10.869 -2.014 -18.407 1.00 97.50 95 GLY A CA 1
ATOM 704 C C . GLY A 1 95 ? 9.444 -2.540 -18.239 1.00 97.50 95 GLY A C 1
ATOM 705 O O . GLY A 1 95 ? 8.477 -1.865 -18.585 1.00 97.50 95 GLY A O 1
ATOM 706 N N . ASP A 1 96 ? 9.300 -3.735 -17.676 1.00 97.69 96 ASP A N 1
ATOM 707 C CA . ASP A 1 96 ? 7.989 -4.288 -17.331 1.00 97.69 96 ASP A CA 1
ATOM 708 C C . ASP A 1 96 ? 7.346 -3.521 -16.160 1.00 97.69 96 ASP A C 1
ATOM 710 O O . ASP A 1 96 ? 8.024 -3.055 -15.240 1.00 97.69 96 ASP A O 1
ATOM 714 N N . GLY A 1 97 ? 6.018 -3.424 -16.177 1.00 97.69 97 GLY A N 1
ATOM 715 C CA . GLY A 1 97 ? 5.228 -2.949 -15.049 1.00 97.69 97 GLY A CA 1
ATOM 716 C C . GLY A 1 97 ? 5.187 -3.980 -13.919 1.00 97.69 97 GLY A C 1
ATOM 717 O O . GLY A 1 97 ? 5.123 -5.189 -14.140 1.00 97.69 97 GLY A O 1
ATOM 718 N N . GLY A 1 98 ? 5.204 -3.504 -12.677 1.00 97.25 98 GLY A N 1
ATOM 719 C CA . GLY A 1 98 ? 5.119 -4.352 -11.494 1.00 97.25 98 GLY A CA 1
ATOM 720 C C . GLY A 1 98 ? 3.724 -4.946 -11.307 1.00 97.25 98 GLY A C 1
ATOM 721 O O . GLY A 1 98 ? 2.716 -4.340 -11.669 1.00 97.25 98 GLY A O 1
ATOM 722 N N . ASN A 1 99 ? 3.641 -6.119 -10.683 1.00 96.94 99 ASN A N 1
ATOM 723 C CA . ASN A 1 99 ? 2.359 -6.651 -10.222 1.00 96.94 99 ASN A CA 1
ATOM 724 C C . ASN A 1 99 ? 1.799 -5.787 -9.085 1.00 96.94 99 ASN A C 1
ATOM 726 O O . ASN A 1 99 ? 2.556 -5.219 -8.292 1.00 96.94 99 ASN A O 1
ATOM 730 N N . ALA A 1 100 ? 0.475 -5.725 -8.980 1.00 97.38 100 ALA A N 1
ATOM 731 C CA . ALA A 1 100 ? -0.160 -5.174 -7.796 1.00 97.38 100 ALA A CA 1
ATOM 732 C C . ALA A 1 100 ? 0.123 -6.038 -6.560 1.00 97.38 100 ALA A C 1
ATOM 734 O O . ALA A 1 100 ? 0.378 -7.241 -6.644 1.00 97.38 100 ALA A O 1
ATOM 735 N N . GLY A 1 101 ? 0.033 -5.395 -5.406 1.00 96.88 101 GLY A N 1
ATOM 736 C CA . GLY A 1 101 ? -0.023 -6.029 -4.109 1.00 96.88 101 GLY A CA 1
ATOM 737 C C . GLY A 1 101 ? -1.435 -6.474 -3.740 1.00 96.88 101 GLY A C 1
ATOM 738 O O . GLY A 1 101 ? -2.332 -6.577 -4.579 1.00 96.88 101 GLY A O 1
ATOM 739 N N . GLU A 1 102 ? -1.628 -6.731 -2.452 1.00 96.62 102 GLU A N 1
ATOM 740 C CA . GLU A 1 102 ? -2.861 -7.302 -1.905 1.00 96.62 102 GLU A CA 1
ATOM 741 C C . GLU A 1 102 ? -3.270 -6.552 -0.635 1.00 96.62 102 GLU A C 1
ATOM 743 O O . GLU A 1 102 ? -2.415 -6.120 0.143 1.00 96.62 102 GLU A O 1
ATOM 748 N N . LEU A 1 103 ? -4.578 -6.417 -0.412 1.00 96.06 103 LEU A N 1
ATOM 749 C CA . LEU A 1 103 ? -5.140 -5.878 0.823 1.00 96.06 103 LEU A CA 1
ATOM 750 C C . LEU A 1 103 ? -6.079 -6.915 1.438 1.00 96.06 103 LEU A C 1
ATOM 752 O O . LEU A 1 103 ? -7.109 -7.240 0.854 1.00 96.06 103 LEU A O 1
ATOM 756 N N . TRP A 1 104 ? -5.758 -7.378 2.642 1.00 96.38 104 TRP A N 1
ATOM 757 C CA . TRP A 1 104 ? -6.669 -8.167 3.465 1.00 96.38 104 TRP A CA 1
ATOM 758 C C . TRP A 1 104 ? -7.181 -7.294 4.594 1.00 96.38 104 TRP A C 1
ATOM 760 O O . TRP A 1 104 ? -6.388 -6.718 5.333 1.00 96.38 104 TRP A O 1
ATOM 770 N N . MET A 1 105 ? -8.496 -7.196 4.744 1.00 95.00 105 MET A N 1
ATOM 771 C CA . MET A 1 105 ? -9.085 -6.389 5.801 1.00 95.00 105 MET A CA 1
ATOM 772 C C . MET A 1 105 ? -10.190 -7.160 6.513 1.00 95.00 105 MET A C 1
ATOM 774 O O . MET A 1 105 ? -11.138 -7.630 5.889 1.00 95.00 105 MET A O 1
ATOM 778 N N . PHE A 1 106 ? -10.069 -7.260 7.832 1.00 96.12 106 PHE A N 1
ATOM 779 C CA . PHE A 1 106 ? -11.105 -7.766 8.718 1.00 96.12 106 PHE A CA 1
ATOM 780 C C . PHE A 1 106 ? -11.389 -6.717 9.789 1.00 96.12 106 PHE A C 1
ATOM 782 O O . PHE A 1 106 ? -10.489 -6.313 10.528 1.00 96.12 106 PHE A O 1
ATOM 789 N N . VAL A 1 107 ? -12.647 -6.290 9.874 1.00 95.31 107 VAL A N 1
ATOM 790 C CA . VAL A 1 107 ? -13.105 -5.303 10.853 1.00 95.31 107 VAL A CA 1
ATOM 791 C C . VAL A 1 107 ? -14.371 -5.820 11.517 1.00 95.31 107 VAL A C 1
ATOM 793 O O . VAL A 1 107 ? -15.314 -6.194 10.821 1.00 95.31 107 VAL A O 1
ATOM 796 N N . GLN A 1 108 ? -14.412 -5.838 12.851 1.00 95.81 108 GLN A N 1
ATOM 797 C CA . GLN A 1 108 ? -15.603 -6.301 13.575 1.00 95.81 108 GLN A CA 1
ATOM 798 C C . GLN A 1 108 ? -16.728 -5.259 13.574 1.00 95.81 108 GLN A C 1
ATOM 800 O O . GLN A 1 108 ? -17.903 -5.612 13.485 1.00 95.81 108 GLN A O 1
ATOM 805 N N . ARG A 1 109 ? -16.378 -3.974 13.689 1.00 95.44 109 ARG A N 1
ATOM 806 C CA . ARG A 1 109 ? -17.308 -2.844 13.742 1.00 95.44 109 ARG A CA 1
ATOM 807 C C . ARG A 1 109 ? -16.868 -1.755 12.764 1.00 95.44 109 ARG A C 1
ATOM 809 O O . ARG A 1 109 ? -15.857 -1.090 12.965 1.00 95.44 109 ARG A O 1
ATOM 816 N N . ALA A 1 110 ? -17.662 -1.567 11.716 1.00 93.12 110 ALA A N 1
ATOM 817 C CA . ALA A 1 110 ? -17.519 -0.491 10.743 1.00 93.12 110 ALA A CA 1
ATOM 818 C C . ALA A 1 110 ? -18.899 0.097 10.431 1.00 93.12 110 ALA A C 1
ATOM 820 O O . ALA A 1 110 ? -19.907 -0.614 10.482 1.00 93.12 110 ALA A O 1
ATOM 821 N N . THR A 1 111 ? -18.955 1.385 10.091 1.00 90.75 111 THR A N 1
ATOM 822 C CA . THR A 1 111 ? -20.185 2.001 9.574 1.00 90.75 111 THR A CA 1
ATOM 823 C C . THR A 1 111 ? -20.218 1.922 8.049 1.00 90.75 111 THR A C 1
ATOM 825 O O . THR A 1 111 ? -19.168 1.920 7.406 1.00 90.75 111 THR A O 1
ATOM 828 N N . ALA A 1 112 ? -21.415 1.889 7.454 1.00 89.44 112 ALA A N 1
ATOM 829 C CA . ALA A 1 112 ? -21.560 1.902 5.996 1.00 89.44 112 ALA A CA 1
ATOM 830 C C . ALA A 1 112 ? -20.880 3.133 5.367 1.00 89.44 112 ALA A C 1
ATOM 832 O O . ALA A 1 112 ? -20.118 2.991 4.417 1.00 89.44 112 ALA A O 1
ATOM 833 N N . SER A 1 113 ? -21.051 4.311 5.975 1.00 88.50 113 SER A N 1
ATOM 834 C CA . SER A 1 113 ? -20.418 5.558 5.529 1.00 88.50 113 SER A CA 1
ATOM 835 C C . SER A 1 113 ? -18.887 5.515 5.573 1.00 88.50 113 SER A C 1
ATOM 837 O O . SER A 1 113 ? -18.230 6.062 4.689 1.00 88.50 113 SER A O 1
ATOM 839 N N . SER A 1 114 ? -18.300 4.842 6.570 1.00 86.38 114 SER A N 1
ATOM 840 C CA . SER A 1 114 ? -16.844 4.656 6.631 1.00 86.38 114 SER A CA 1
ATOM 841 C C . SER A 1 114 ? -16.358 3.772 5.480 1.00 86.38 114 SER A C 1
ATOM 843 O O . SER A 1 114 ? -15.354 4.081 4.848 1.00 86.38 114 SER A O 1
ATOM 845 N N . LEU A 1 115 ? -17.088 2.697 5.163 1.00 88.31 115 LEU A N 1
ATOM 846 C CA . LEU A 1 115 ? -16.722 1.781 4.077 1.00 88.31 115 LEU A CA 1
ATOM 847 C C . LEU A 1 115 ? -16.886 2.411 2.687 1.00 88.31 115 LEU A C 1
ATOM 849 O O . LEU A 1 115 ? -16.080 2.131 1.803 1.00 88.31 115 LEU A O 1
ATOM 853 N N . GLU A 1 116 ? -17.883 3.275 2.495 1.00 92.88 116 GLU A N 1
ATOM 854 C CA . GLU A 1 116 ? -18.071 4.042 1.252 1.00 92.88 116 GLU A CA 1
ATOM 855 C C . GLU A 1 116 ? -16.953 5.069 1.013 1.00 92.88 116 GLU A C 1
ATOM 857 O O . GLU A 1 116 ? -16.660 5.397 -0.135 1.00 92.88 116 GLU A O 1
ATOM 862 N N . SER A 1 117 ? -16.296 5.532 2.081 1.00 93.19 117 SER A N 1
ATOM 863 C CA . SER A 1 117 ? -15.183 6.490 2.018 1.00 93.19 117 SER A CA 1
ATOM 864 C C . SER A 1 117 ? -13.835 5.852 1.656 1.00 93.19 117 SER A C 1
ATOM 866 O O . SER A 1 117 ? -12.856 6.569 1.451 1.00 93.19 117 SER A O 1
ATOM 868 N N . LEU A 1 118 ? -13.757 4.516 1.603 1.00 95.12 118 LEU A N 1
ATOM 869 C CA . LEU A 1 118 ? -12.520 3.791 1.328 1.00 95.12 118 LEU A CA 1
ATOM 870 C C . LEU A 1 118 ? -12.384 3.451 -0.159 1.00 95.12 118 LEU A C 1
ATOM 872 O O . LEU A 1 118 ? -13.138 2.651 -0.718 1.00 95.12 118 LEU A O 1
ATOM 876 N N . HIS A 1 119 ? -11.325 3.962 -0.775 1.00 96.38 119 HIS A N 1
ATOM 877 C CA . HIS A 1 119 ? -10.910 3.600 -2.122 1.00 96.38 119 HIS A CA 1
ATOM 878 C C . HIS A 1 119 ? -9.713 2.649 -2.081 1.00 96.38 119 HIS A C 1
ATOM 880 O O . HIS A 1 119 ? -8.691 2.926 -1.457 1.00 96.38 119 HIS A O 1
ATOM 886 N N . ILE A 1 120 ? -9.815 1.526 -2.791 1.00 95.81 120 ILE A N 1
ATOM 887 C CA . ILE A 1 120 ? -8.730 0.546 -2.904 1.00 95.81 120 ILE A CA 1
ATOM 888 C C . ILE A 1 120 ? -8.254 0.531 -4.352 1.00 95.81 120 ILE A C 1
ATOM 890 O O . ILE A 1 120 ? -9.055 0.336 -5.269 1.00 95.81 120 ILE A O 1
ATOM 894 N N . ARG A 1 121 ? -6.951 0.725 -4.561 1.00 96.75 121 ARG A N 1
ATOM 895 C CA . ARG A 1 121 ? -6.306 0.605 -5.873 1.00 96.75 121 ARG A CA 1
ATOM 896 C C . ARG A 1 121 ? -5.333 -0.562 -5.845 1.00 96.75 121 ARG A C 1
ATOM 898 O O . ARG A 1 121 ? -4.404 -0.578 -5.046 1.00 96.75 121 ARG A O 1
ATOM 905 N N . ALA A 1 122 ? -5.570 -1.530 -6.720 1.00 96.19 122 ALA A N 1
ATOM 906 C CA . ALA A 1 122 ? -4.763 -2.738 -6.850 1.00 96.19 122 ALA A CA 1
ATOM 907 C C . ALA A 1 122 ? -4.576 -3.082 -8.335 1.00 96.19 122 ALA A C 1
ATOM 909 O O . ALA A 1 122 ? -4.812 -4.205 -8.772 1.00 96.19 122 ALA A O 1
ATOM 910 N N . TYR A 1 123 ? -4.217 -2.087 -9.143 1.00 96.56 123 TYR A N 1
ATOM 911 C CA . TYR A 1 123 ? -3.984 -2.281 -10.574 1.00 96.56 123 TYR A CA 1
ATOM 912 C C . TYR A 1 123 ? -2.578 -2.822 -10.819 1.00 96.56 123 TYR A C 1
ATOM 914 O O . TYR A 1 123 ? -1.655 -2.506 -10.071 1.00 96.56 123 TYR A O 1
ATOM 922 N N . GLY A 1 124 ? -2.395 -3.608 -11.877 1.00 97.06 124 GLY A N 1
ATOM 923 C CA . GLY A 1 124 ? -1.053 -3.866 -12.387 1.00 97.06 124 GLY A CA 1
ATOM 924 C C . GLY A 1 124 ? -0.412 -2.568 -12.874 1.00 97.06 124 GLY A C 1
ATOM 925 O O . GLY A 1 124 ? -1.115 -1.634 -13.261 1.00 97.06 124 GLY A O 1
ATOM 926 N N . GLY A 1 125 ? 0.912 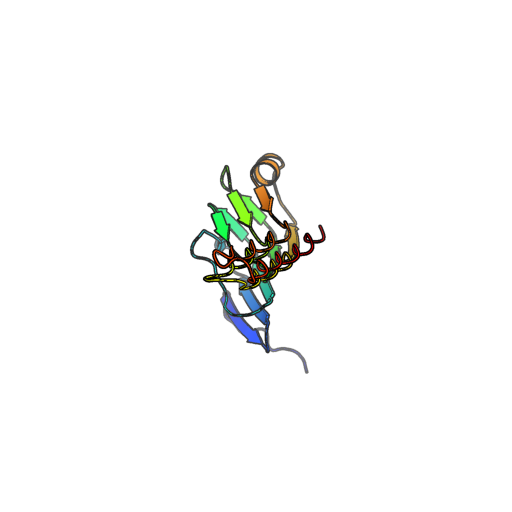-2.489 -12.817 1.00 97.19 125 GLY A N 1
ATOM 927 C CA . GLY A 1 125 ? 1.649 -1.369 -13.385 1.00 97.19 125 GLY A CA 1
ATOM 928 C C . GLY A 1 125 ? 1.658 -1.424 -14.909 1.00 97.19 125 GLY A C 1
ATOM 929 O O . GLY A 1 125 ? 1.701 -2.505 -15.494 1.00 97.19 125 GLY A O 1
ATOM 930 N N . ASP A 1 126 ? 1.652 -0.266 -15.557 1.00 97.12 126 ASP A N 1
ATOM 931 C CA . ASP A 1 126 ? 1.827 -0.194 -17.006 1.00 97.12 126 ASP A CA 1
ATOM 932 C C . ASP A 1 126 ? 3.256 -0.587 -17.395 1.00 97.12 126 ASP A C 1
ATOM 934 O O . ASP A 1 126 ? 4.209 -0.261 -16.684 1.00 97.12 126 ASP A O 1
ATOM 938 N N . GLY A 1 127 ? 3.409 -1.254 -18.538 1.00 96.75 127 GLY A N 1
ATOM 939 C CA . GLY A 1 127 ? 4.717 -1.485 -19.143 1.00 96.75 127 GLY A CA 1
ATOM 940 C C . GLY A 1 127 ? 5.320 -0.193 -19.700 1.00 96.75 127 GLY A C 1
ATOM 941 O O . GLY A 1 127 ? 4.614 0.675 -20.221 1.00 96.75 127 GLY A O 1
ATOM 942 N N . GLY A 1 128 ? 6.638 -0.071 -19.598 1.00 96.69 128 GLY A N 1
ATOM 943 C CA . GLY A 1 128 ? 7.400 1.057 -20.111 1.00 96.69 128 GLY A CA 1
ATOM 944 C C . GLY A 1 128 ? 7.401 1.103 -21.635 1.00 96.69 128 GLY A C 1
ATOM 945 O O . GLY A 1 128 ? 7.340 0.081 -22.321 1.00 96.69 128 GLY A O 1
ATOM 946 N N . ARG A 1 129 ? 7.489 2.305 -22.200 1.00 95.00 129 ARG A N 1
ATOM 947 C CA . ARG A 1 129 ? 7.638 2.473 -23.654 1.00 95.00 129 ARG A CA 1
ATOM 948 C C . ARG A 1 129 ? 9.058 2.094 -24.079 1.00 95.00 129 ARG A C 1
ATOM 950 O O . ARG A 1 129 ? 10.002 2.431 -23.372 1.00 95.00 129 ARG A O 1
ATOM 957 N N . GLY A 1 130 ? 9.205 1.445 -25.232 1.00 93.88 130 GLY A N 1
ATOM 958 C CA . GLY A 1 130 ? 10.513 1.255 -25.862 1.00 93.88 130 GLY A CA 1
ATOM 959 C C . GLY A 1 130 ? 11.068 2.566 -26.423 1.00 93.88 130 GLY A C 1
ATOM 960 O O . GLY A 1 130 ? 10.303 3.479 -26.741 1.00 93.88 130 GLY A O 1
ATOM 961 N N . GLY A 1 131 ? 12.391 2.663 -26.518 1.00 90.94 131 GLY A N 1
ATOM 962 C CA . GLY A 1 131 ? 13.097 3.819 -27.059 1.00 90.94 131 GLY A CA 1
ATOM 963 C C . GLY A 1 131 ? 13.057 3.878 -28.587 1.00 90.94 131 GLY A C 1
ATOM 964 O O . GLY A 1 131 ? 13.119 2.853 -29.272 1.00 90.94 131 GLY A O 1
ATOM 965 N N . ASP A 1 132 ? 12.984 5.094 -29.124 1.00 86.25 132 ASP A N 1
ATOM 966 C CA . ASP A 1 132 ? 13.009 5.351 -30.568 1.00 86.25 132 ASP A CA 1
ATOM 967 C C . ASP A 1 132 ? 14.363 4.977 -31.192 1.00 86.25 132 ASP A C 1
ATOM 969 O O . ASP A 1 132 ? 15.364 4.873 -30.495 1.00 86.25 132 ASP A O 1
ATOM 973 N N . ALA A 1 133 ? 14.434 4.809 -32.513 1.00 85.12 133 ALA A N 1
ATOM 974 C CA . ALA A 1 133 ? 15.700 4.684 -33.241 1.00 85.12 133 ALA A CA 1
ATOM 975 C C . ALA A 1 133 ? 15.737 5.709 -34.385 1.00 85.12 133 ALA A C 1
ATOM 977 O O . ALA A 1 133 ? 14.788 5.787 -35.166 1.00 85.12 133 ALA A O 1
ATOM 978 N N . THR A 1 134 ? 16.809 6.504 -34.484 1.00 74.06 134 THR A N 1
ATOM 979 C CA . THR A 1 134 ? 16.956 7.568 -35.498 1.00 74.06 134 THR A CA 1
ATOM 980 C C . THR A 1 134 ? 17.840 7.166 -36.682 1.00 74.06 134 THR A C 1
ATOM 982 O O . THR A 1 134 ? 17.787 7.804 -37.735 1.00 74.06 134 THR A O 1
ATOM 985 N N . ALA A 1 135 ? 18.611 6.081 -36.563 1.00 69.94 135 ALA A N 1
ATOM 986 C CA . ALA A 1 135 ? 19.398 5.526 -37.662 1.00 69.94 135 ALA A CA 1
ATOM 987 C C . ALA A 1 135 ? 18.545 4.658 -38.607 1.00 69.94 135 ALA A C 1
ATOM 989 O O . ALA A 1 135 ? 17.729 3.853 -38.166 1.00 69.94 135 ALA A O 1
ATOM 990 N N . SER A 1 136 ? 18.804 4.737 -39.918 1.00 65.88 136 SER A N 1
ATOM 991 C CA . SER A 1 136 ? 18.104 3.964 -40.964 1.00 65.88 136 SER A CA 1
ATOM 992 C C . SER A 1 136 ? 18.248 2.437 -40.848 1.00 65.88 136 SER A C 1
ATOM 994 O O . SER A 1 136 ? 17.513 1.702 -41.505 1.00 65.88 136 SER A O 1
ATOM 996 N N . SER A 1 137 ? 19.179 1.960 -40.018 1.00 62.34 137 SER A N 1
ATOM 997 C CA . SER A 1 137 ? 19.400 0.548 -39.684 1.00 62.34 137 SER A CA 1
ATOM 998 C C . SER A 1 137 ? 19.074 0.194 -38.224 1.00 62.34 137 SER A C 1
ATOM 1000 O O . SER A 1 137 ? 19.259 -0.958 -37.829 1.00 62.34 137 SER A O 1
ATOM 1002 N N . GLY A 1 138 ? 18.619 1.155 -37.413 1.00 69.62 138 GLY A N 1
ATOM 1003 C CA . GLY A 1 138 ? 18.271 0.936 -36.010 1.00 69.62 138 GLY A CA 1
ATOM 1004 C C . GLY A 1 138 ? 16.866 0.350 -35.861 1.00 69.62 138 GLY A C 1
ATOM 1005 O O . GLY A 1 138 ? 15.927 0.798 -36.512 1.00 69.62 138 GLY A O 1
ATOM 1006 N N . THR A 1 139 ? 16.710 -0.657 -35.001 1.00 83.75 139 THR A N 1
ATOM 1007 C CA . THR A 1 139 ? 15.385 -1.158 -34.596 1.00 83.75 139 THR A CA 1
ATOM 1008 C C . THR A 1 139 ? 14.980 -0.447 -33.310 1.00 83.75 139 THR A C 1
ATOM 1010 O O . THR A 1 139 ? 15.790 -0.363 -32.391 1.00 83.75 139 THR A O 1
ATOM 1013 N N . GLY A 1 140 ? 13.752 0.075 -33.250 1.00 89.50 140 GLY A N 1
ATOM 1014 C CA . GLY A 1 140 ? 13.204 0.637 -32.014 1.00 89.50 140 GLY A CA 1
ATOM 1015 C C . GLY A 1 140 ? 13.114 -0.419 -30.910 1.00 89.50 140 GLY A C 1
ATOM 1016 O O . GLY A 1 140 ? 12.954 -1.610 -31.192 1.00 89.50 140 GLY A O 1
ATOM 1017 N N . GLY A 1 141 ? 13.223 0.023 -29.661 1.00 92.19 141 GLY A N 1
ATOM 1018 C CA . GLY A 1 141 ? 13.087 -0.849 -28.504 1.00 92.19 141 GLY A CA 1
ATOM 1019 C C . GLY A 1 141 ? 11.663 -1.378 -28.368 1.00 92.19 141 GLY A C 1
ATOM 1020 O O . GLY A 1 141 ? 10.687 -0.736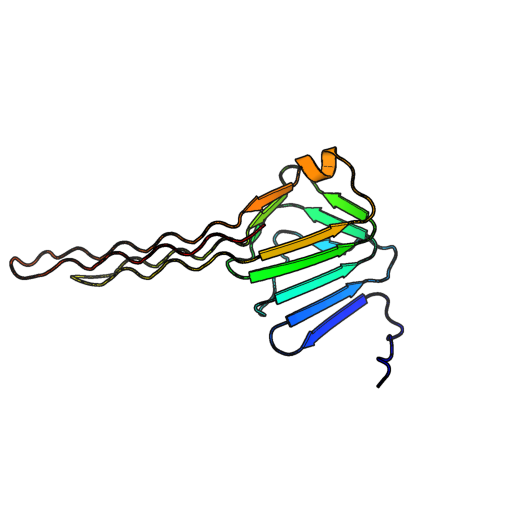 -28.772 1.00 92.19 141 GLY A O 1
ATOM 1021 N N . LYS A 1 142 ? 11.521 -2.561 -27.781 1.00 94.19 142 LYS A N 1
ATOM 1022 C CA . LYS A 1 142 ? 10.218 -3.126 -27.429 1.00 94.19 142 LYS A CA 1
ATOM 1023 C C . LYS A 1 142 ? 9.642 -2.399 -26.219 1.00 94.19 142 LYS A C 1
ATOM 1025 O O . LYS A 1 142 ? 10.371 -1.935 -25.348 1.00 94.19 142 LYS A O 1
ATOM 1030 N N . GLY A 1 143 ? 8.317 -2.324 -26.152 1.00 95.12 143 GLY A N 1
ATOM 1031 C CA . GLY A 1 143 ? 7.640 -1.957 -24.911 1.00 95.12 143 GLY A CA 1
ATOM 1032 C C . GLY A 1 143 ? 7.735 -3.077 -23.875 1.00 95.12 143 GLY A C 1
ATOM 1033 O O . GLY A 1 143 ? 7.840 -4.251 -24.239 1.00 95.12 143 GLY A O 1
ATOM 1034 N N . GLY A 1 14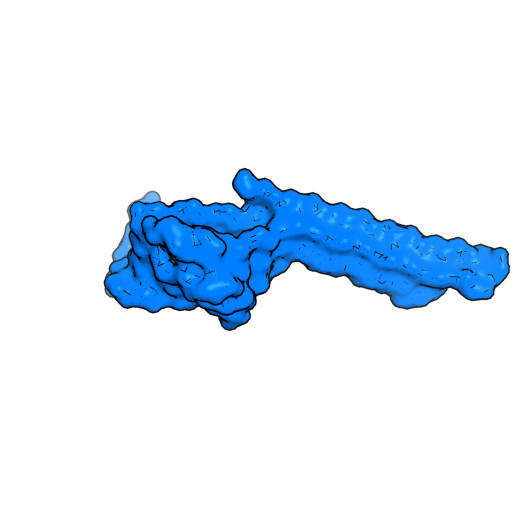4 ? 7.664 -2.699 -22.603 1.00 96.50 144 GLY A N 1
ATOM 1035 C CA . GLY A 1 144 ? 7.526 -3.627 -21.491 1.00 96.50 144 GLY A CA 1
ATOM 1036 C C . GLY A 1 144 ? 6.108 -4.186 -21.387 1.00 96.50 144 GLY A C 1
ATOM 1037 O O . GLY A 1 144 ? 5.135 -3.601 -21.875 1.00 96.50 144 GLY A O 1
ATOM 1038 N N . ASN A 1 145 ? 5.983 -5.327 -20.723 1.00 97.50 145 ASN A N 1
ATOM 1039 C CA . ASN A 1 145 ? 4.701 -5.932 -20.390 1.00 97.50 145 ASN A CA 1
ATOM 1040 C C . ASN A 1 145 ? 4.032 -5.173 -19.239 1.00 97.50 145 ASN A C 1
ATOM 1042 O O . ASN A 1 145 ? 4.703 -4.620 -18.369 1.00 97.50 145 ASN A O 1
ATOM 1046 N N . GLY A 1 146 ? 2.700 -5.180 -19.204 1.00 96.38 146 GLY A N 1
ATOM 1047 C CA . GLY A 1 146 ? 1.958 -4.739 -18.024 1.00 96.38 146 GLY A CA 1
ATOM 1048 C C . GLY A 1 146 ? 2.034 -5.765 -16.891 1.00 96.38 146 GLY A C 1
ATOM 1049 O O . GLY A 1 146 ? 2.190 -6.964 -17.129 1.00 96.38 146 GLY A O 1
ATOM 1050 N N . GLY A 1 147 ? 1.888 -5.291 -15.658 1.00 95.75 147 GLY A N 1
ATOM 1051 C CA . GLY A 1 147 ? 1.783 -6.136 -14.478 1.00 95.75 147 GLY A CA 1
ATOM 1052 C C . GLY A 1 147 ? 0.382 -6.714 -14.283 1.00 95.75 147 GLY A C 1
ATOM 1053 O O . GLY A 1 147 ? -0.615 -6.214 -14.808 1.00 95.75 147 GLY A O 1
ATOM 1054 N N . ASN A 1 148 ? 0.289 -7.758 -13.466 1.00 95.38 148 ASN A N 1
ATOM 1055 C CA . ASN A 1 148 ? -0.991 -8.334 -13.067 1.00 95.38 148 ASN A CA 1
ATOM 1056 C C . ASN A 1 148 ? -1.707 -7.439 -12.046 1.00 95.38 148 ASN A C 1
ATOM 1058 O O . ASN A 1 148 ? -1.078 -6.876 -11.145 1.00 95.38 148 ASN A O 1
ATOM 1062 N N . GLY A 1 149 ? -3.034 -7.354 -12.163 1.00 90.56 149 GLY A N 1
ATOM 1063 C CA . GLY A 1 149 ? -3.889 -6.763 -11.136 1.00 90.56 149 GLY A CA 1
ATOM 1064 C C . GLY A 1 149 ? -3.924 -7.601 -9.857 1.00 90.56 149 GLY A C 1
ATOM 1065 O O . GLY A 1 149 ? -3.673 -8.806 -9.877 1.00 90.56 149 GLY A O 1
ATOM 1066 N N . GLY A 1 150 ? -4.239 -6.947 -8.745 1.00 77.69 150 GLY A N 1
ATOM 1067 C CA . GLY A 1 150 ? -4.369 -7.581 -7.442 1.00 77.69 150 GLY A CA 1
ATOM 1068 C C . GLY A 1 150 ? -5.680 -8.346 -7.342 1.00 77.69 150 GLY A C 1
ATOM 1069 O O . GLY A 1 150 ? -6.689 -7.976 -7.948 1.00 77.69 150 GLY A O 1
ATOM 1070 N N . ILE A 1 151 ? -5.661 -9.423 -6.566 1.00 62.66 151 ILE A N 1
ATOM 1071 C CA . ILE A 1 151 ? -6.861 -10.193 -6.253 1.00 62.66 151 ILE A CA 1
ATOM 1072 C C . ILE A 1 151 ? -7.515 -9.539 -5.033 1.00 62.66 151 ILE A C 1
ATOM 1074 O O . ILE A 1 151 ? -6.833 -9.229 -4.055 1.00 62.66 151 ILE A O 1
ATOM 1078 N N . LYS A 1 152 ? -8.823 -9.290 -5.132 1.00 49.34 152 LYS A N 1
ATOM 1079 C CA . LYS A 1 152 ? -9.666 -8.796 -4.041 1.00 49.34 152 LYS A CA 1
ATOM 1080 C C . LYS A 1 152 ? -10.366 -9.960 -3.352 1.00 49.34 152 LYS A C 1
ATOM 1082 O O . LYS A 1 152 ? -10.830 -10.861 -4.087 1.00 49.34 152 LYS A O 1
#

Foldseek 3Di:
DDDDPDPDQWDWDDDPLEIEIHHNDPDEDEDECPDDDPGQEYAHAYAHYEADYEHAQANHEYEEHYAYYAYDAQGEDAQEWAAWAAQDDFQGATGATGFGYYYHYDYNDDDPVRVVRYHYHFHWHHWYHWAHHDDPPTDTYHTHHTYHGYDD